Protein AF-A0A7K2WKW1-F1 (afdb_monomer)

Sequence (89 aa):
MTDGPPAVGDTVHDPARDRVGVVMGGVGPYLQLRPLGGGREWDADPNRVRPLTPAELLSARVSEANARSRTGLGLHESSAVLSDDRLIP

Secondary structure (DSSP, 8-state):
---SSPPTT-EEEETTTTEEEEEEEEETTEEEEEETT----EEE-TTT-EEPPHHHHHHHHHHHHHHHHHHHT-SS-------------

pLDDT: mean 78.98, std 18.61, range [37.31, 96.38]

Foldseek 3Di:
DPPDQDDQQFWKQQPVVRAIFGFNDDDPQWTWTAHPLGDDIDTGHSVRIDTDDPVVVVVSNVVSVVVVVVVVPPPDDDDPDDDDDDDDD

Nearest PDB structures (foldseek):
  8p4f-assembly1_Z  TM=8.096E-01  e=4.150E-02  Homo sapiens
  7cfd-assembly1_B  TM=7.616E-01  e=5.691E-02  Drosophila melanogaster
  8k5p-assembly1_W  TM=6.493E-01  e=1.888E-01  Saccharomyces cerevisiae S288C
  7csr-assembly1_A  TM=6.372E-01  e=4.866E-01  Mus musculus
  7csp-assembly2_B  TM=6.444E-01  e=1.038E+00  Mus musculus

Mean predicted aligned error: 11.24 Å

Structure (mmCIF, N/CA/C/O backbone):
data_AF-A0A7K2WKW1-F1
#
_entry.id   AF-A0A7K2WKW1-F1
#
loop_
_atom_site.group_PDB
_atom_site.id
_atom_site.type_symbol
_atom_site.label_atom_id
_atom_site.label_alt_id
_atom_site.label_comp_id
_atom_site.label_asym_id
_atom_site.label_entity_id
_atom_site.label_seq_id
_atom_site.pdbx_PDB_ins_code
_atom_site.Cartn_x
_atom_site.Cartn_y
_atom_site.Cartn_z
_atom_site.occupancy
_atom_site.B_iso_or_equiv
_atom_site.auth_seq_id
_atom_site.auth_comp_id
_atom_site.auth_asym_id
_atom_site.auth_atom_id
_atom_site.pdbx_PDB_model_num
ATOM 1 N N . MET A 1 1 ? -3.285 13.696 -9.263 1.00 47.97 1 MET A N 1
ATOM 2 C CA . MET A 1 1 ? -3.675 12.453 -9.958 1.00 47.97 1 MET A CA 1
ATOM 3 C C . MET A 1 1 ? -2.384 11.772 -10.345 1.00 47.97 1 MET A C 1
ATOM 5 O O . MET A 1 1 ? -1.707 12.266 -11.233 1.00 47.97 1 MET A O 1
ATOM 9 N N . THR A 1 2 ? -1.956 10.773 -9.582 1.00 54.88 2 THR A N 1
ATOM 10 C CA . THR A 1 2 ? -0.693 10.076 -9.844 1.00 54.88 2 THR A CA 1
ATOM 11 C C . THR A 1 2 ? -0.956 9.078 -10.969 1.00 54.88 2 THR A C 1
ATOM 13 O O . THR A 1 2 ? -1.447 7.984 -10.723 1.00 54.88 2 THR A O 1
ATOM 16 N N . ASP A 1 3 ? -0.740 9.504 -12.213 1.00 60.19 3 ASP A N 1
ATOM 17 C CA . ASP A 1 3 ? -0.889 8.679 -13.422 1.00 60.19 3 ASP A CA 1
ATOM 18 C C . ASP A 1 3 ? 0.401 7.873 -13.649 1.00 60.19 3 ASP A C 1
ATOM 20 O O . ASP A 1 3 ? 1.135 8.049 -14.616 1.00 60.19 3 ASP A O 1
ATOM 24 N N . GLY A 1 4 ? 0.774 7.080 -12.648 1.00 67.19 4 GLY A N 1
ATOM 25 C CA . GLY A 1 4 ? 2.020 6.328 -12.638 1.00 67.19 4 GLY A CA 1
ATOM 26 C C . GLY A 1 4 ? 1.931 5.134 -11.695 1.00 67.19 4 GLY A C 1
ATOM 27 O O . GLY A 1 4 ? 1.077 5.125 -10.803 1.00 67.19 4 GLY A O 1
ATOM 28 N N . PRO A 1 5 ? 2.779 4.111 -11.893 1.00 72.56 5 PRO A N 1
ATOM 29 C CA . PRO A 1 5 ? 2.835 2.974 -10.986 1.00 72.56 5 PRO A CA 1
ATOM 30 C C . PRO A 1 5 ? 3.089 3.461 -9.549 1.00 72.56 5 PRO A C 1
ATOM 32 O O . PRO A 1 5 ? 3.802 4.454 -9.373 1.00 72.56 5 PRO A O 1
ATOM 35 N N . PRO A 1 6 ? 2.524 2.783 -8.530 1.00 83.88 6 PRO A N 1
ATOM 36 C CA . PRO A 1 6 ? 2.706 3.162 -7.133 1.00 83.88 6 PRO A CA 1
ATOM 37 C C . PRO A 1 6 ? 4.183 3.377 -6.795 1.00 83.88 6 PRO A C 1
ATOM 39 O O . PRO A 1 6 ? 5.027 2.524 -7.084 1.00 83.88 6 PRO A O 1
ATOM 42 N N . ALA A 1 7 ? 4.492 4.522 -6.196 1.00 87.88 7 ALA A N 1
ATOM 43 C CA . ALA A 1 7 ? 5.847 4.886 -5.823 1.00 87.88 7 ALA A CA 1
ATOM 44 C C . ALA A 1 7 ? 6.231 4.263 -4.477 1.00 87.88 7 ALA A C 1
ATOM 46 O O . ALA A 1 7 ? 5.383 3.918 -3.656 1.00 87.88 7 ALA A O 1
ATOM 47 N N . VAL A 1 8 ? 7.536 4.156 -4.217 1.00 92.19 8 VAL A N 1
ATOM 48 C CA . VAL A 1 8 ? 8.036 3.763 -2.893 1.00 92.19 8 VAL A CA 1
ATOM 49 C C . VAL A 1 8 ? 7.490 4.718 -1.829 1.00 92.19 8 VAL A C 1
ATOM 51 O O . VAL A 1 8 ? 7.587 5.935 -1.967 1.00 92.19 8 VAL A O 1
ATOM 54 N N . GLY A 1 9 ? 6.925 4.154 -0.763 1.00 91.50 9 GLY A N 1
ATOM 55 C CA . GLY A 1 9 ? 6.233 4.879 0.301 1.00 91.50 9 GLY A CA 1
ATOM 56 C C . GLY A 1 9 ? 4.717 4.981 0.116 1.00 91.50 9 GLY A C 1
ATOM 57 O O . GLY A 1 9 ? 4.015 5.229 1.102 1.00 91.50 9 GLY A O 1
ATOM 58 N N . ASP A 1 10 ? 4.188 4.727 -1.086 1.00 91.50 10 ASP A N 1
ATOM 59 C CA . ASP A 1 10 ? 2.744 4.699 -1.305 1.00 91.50 10 ASP A CA 1
ATOM 60 C C . ASP A 1 10 ? 2.111 3.530 -0.557 1.00 91.50 10 ASP A C 1
ATOM 62 O O . ASP A 1 10 ? 2.670 2.436 -0.452 1.00 91.50 10 ASP A O 1
ATOM 66 N N . THR A 1 11 ? 0.914 3.761 -0.024 1.00 94.00 11 THR A N 1
ATOM 67 C CA . THR A 1 11 ? 0.121 2.700 0.594 1.00 94.00 11 THR A CA 1
ATOM 68 C C . THR A 1 11 ? -0.907 2.196 -0.406 1.00 94.00 11 THR A C 1
ATOM 70 O O . THR A 1 11 ? -1.728 2.963 -0.917 1.00 94.00 11 THR A O 1
ATOM 73 N N . VAL A 1 12 ? -0.875 0.894 -0.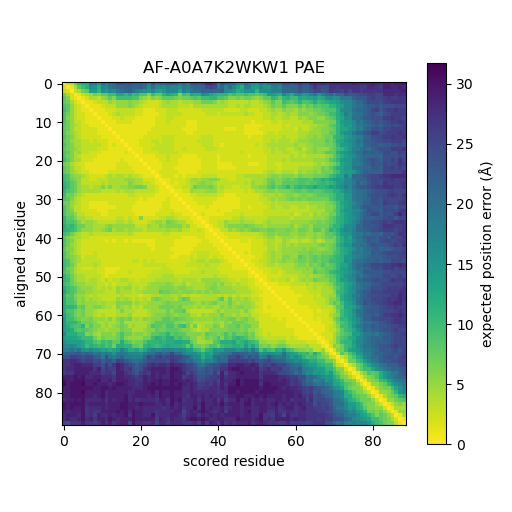662 1.00 94.62 12 VAL A N 1
ATOM 74 C CA . VAL A 1 12 ? -1.726 0.223 -1.641 1.00 94.62 12 VAL A CA 1
ATOM 75 C C . VAL A 1 12 ? -2.497 -0.924 -0.999 1.00 94.62 12 VAL A C 1
ATOM 77 O O . VAL A 1 12 ? -2.054 -1.539 -0.027 1.00 94.62 12 VAL A O 1
ATOM 80 N N . HIS A 1 13 ? -3.663 -1.222 -1.559 1.00 95.00 13 HIS A N 1
ATOM 81 C CA . HIS A 1 13 ? -4.423 -2.426 -1.266 1.00 95.00 13 HIS A CA 1
ATOM 82 C C . HIS A 1 13 ? -4.100 -3.502 -2.308 1.00 95.00 13 HIS A C 1
ATOM 84 O O . HIS A 1 13 ? -4.239 -3.257 -3.508 1.00 95.00 13 HIS A O 1
ATOM 90 N N . ASP A 1 14 ? -3.688 -4.682 -1.845 1.00 95.00 14 ASP A N 1
ATOM 91 C CA . ASP A 1 14 ? -3.499 -5.892 -2.646 1.00 95.00 14 ASP A CA 1
ATOM 92 C C . ASP A 1 14 ? -4.760 -6.772 -2.535 1.00 95.00 14 ASP A C 1
ATOM 94 O O . ASP A 1 14 ? -4.912 -7.501 -1.548 1.00 95.00 14 ASP A O 1
ATOM 98 N N . PRO A 1 15 ? -5.669 -6.741 -3.528 1.00 93.69 15 PRO A N 1
ATOM 99 C CA . PRO A 1 15 ? -6.893 -7.535 -3.498 1.00 93.69 15 PRO A CA 1
ATOM 100 C C . PRO A 1 15 ? -6.634 -9.039 -3.631 1.00 93.69 15 PRO A C 1
ATOM 102 O O . PRO A 1 15 ? -7.491 -9.826 -3.249 1.00 93.69 15 PRO A O 1
ATOM 105 N N . ALA A 1 16 ? -5.469 -9.472 -4.132 1.00 92.88 16 ALA A N 1
ATOM 106 C CA . ALA A 1 16 ? -5.153 -10.899 -4.216 1.00 92.88 16 ALA A CA 1
ATOM 107 C C . ALA A 1 16 ? -4.928 -11.522 -2.830 1.00 92.88 16 ALA A C 1
ATOM 109 O O . ALA A 1 16 ? -5.016 -12.739 -2.674 1.00 92.88 16 ALA A O 1
ATOM 110 N N . ARG A 1 17 ? -4.614 -10.690 -1.831 1.00 90.06 17 ARG A N 1
ATOM 111 C CA . ARG A 1 17 ? -4.369 -11.107 -0.447 1.00 90.06 17 ARG A CA 1
ATOM 112 C C . ARG A 1 17 ? -5.325 -10.477 0.556 1.00 90.06 17 ARG A C 1
ATOM 114 O O . ARG A 1 17 ? -5.219 -10.820 1.726 1.00 90.06 17 ARG A O 1
ATOM 121 N N . ASP A 1 18 ? -6.198 -9.579 0.102 1.00 92.12 18 ASP A N 1
ATOM 122 C CA . ASP A 1 18 ? -7.075 -8.744 0.930 1.00 92.12 18 ASP A CA 1
ATOM 123 C C . ASP A 1 18 ? -6.298 -8.003 2.034 1.00 92.12 18 ASP A C 1
ATOM 125 O O . ASP A 1 18 ? -6.611 -8.051 3.222 1.00 92.12 18 ASP A O 1
ATOM 129 N N . ARG A 1 19 ? -5.169 -7.390 1.649 1.00 92.00 19 ARG A N 1
ATOM 130 C CA . ARG A 1 19 ? -4.217 -6.779 2.591 1.00 92.00 19 ARG A CA 1
ATOM 131 C C . ARG A 1 19 ? -3.738 -5.418 2.122 1.00 92.00 19 ARG A C 1
ATOM 133 O O . ARG A 1 19 ? -3.557 -5.172 0.933 1.00 92.00 19 ARG A O 1
ATOM 140 N N . VAL A 1 20 ? -3.463 -4.545 3.089 1.00 94.00 20 VAL A N 1
ATOM 141 C CA . VAL A 1 20 ? -2.881 -3.219 2.862 1.00 94.00 20 VAL A CA 1
ATOM 142 C C . VAL A 1 20 ? -1.387 -3.238 3.168 1.00 94.00 20 VAL A C 1
ATOM 144 O O . VAL A 1 20 ? -0.967 -3.738 4.216 1.00 94.00 20 VAL A O 1
ATOM 147 N N . GLY A 1 21 ? -0.586 -2.667 2.270 1.00 95.12 21 GLY A N 1
ATOM 148 C CA . GLY A 1 21 ? 0.861 -2.573 2.425 1.00 95.12 21 GLY A CA 1
ATOM 149 C C . GLY A 1 21 ? 1.448 -1.270 1.900 1.00 95.12 21 GLY A C 1
ATOM 150 O O . GLY A 1 21 ? 0.839 -0.573 1.092 1.00 95.12 21 GLY A O 1
ATOM 151 N N . VAL A 1 22 ? 2.646 -0.953 2.378 1.00 95.44 22 VAL A N 1
ATOM 152 C CA . VAL A 1 22 ? 3.484 0.145 1.891 1.00 95.44 22 VAL A CA 1
ATOM 153 C C . VAL A 1 22 ? 4.437 -0.402 0.839 1.00 95.44 22 VAL A C 1
ATOM 155 O O . VAL A 1 22 ? 5.073 -1.432 1.068 1.00 95.44 22 VAL A O 1
ATOM 158 N N . VAL A 1 23 ? 4.546 0.284 -0.295 1.00 95.69 23 VAL A N 1
ATOM 159 C CA . VAL A 1 23 ? 5.504 -0.046 -1.353 1.00 95.69 23 VAL A CA 1
ATOM 160 C C . VAL A 1 23 ? 6.916 0.232 -0.847 1.00 95.69 23 VAL A C 1
ATOM 162 O O . VAL A 1 23 ? 7.256 1.368 -0.526 1.00 95.69 23 VAL A O 1
ATOM 165 N N . MET A 1 24 ? 7.748 -0.802 -0.785 1.00 95.44 24 MET A N 1
ATOM 166 C CA . MET A 1 24 ? 9.154 -0.701 -0.378 1.00 95.44 24 MET A CA 1
ATOM 167 C C . MET A 1 24 ? 10.096 -0.557 -1.578 1.00 95.44 24 MET A C 1
ATOM 169 O O . MET A 1 24 ? 11.193 -0.023 -1.442 1.00 95.44 24 MET A O 1
ATOM 173 N N . GLY A 1 25 ? 9.668 -1.017 -2.754 1.00 93.25 25 GLY A N 1
ATOM 174 C CA . GLY A 1 25 ? 10.473 -1.069 -3.970 1.00 93.25 25 GLY A CA 1
ATOM 175 C C . GLY A 1 25 ? 9.886 -2.044 -4.985 1.00 93.25 25 GLY A C 1
ATOM 176 O O . GLY A 1 25 ? 8.773 -2.541 -4.810 1.00 93.25 25 GLY A O 1
ATOM 177 N N . GLY A 1 26 ? 10.652 -2.330 -6.036 1.00 92.94 26 GLY A N 1
ATOM 178 C CA . GLY A 1 26 ? 10.339 -3.367 -7.018 1.00 92.94 26 GLY A CA 1
ATOM 179 C C . GLY A 1 26 ? 11.416 -4.449 -7.047 1.00 92.94 26 GLY A C 1
ATOM 180 O O . GLY A 1 26 ? 12.604 -4.145 -6.933 1.00 92.94 26 GLY A O 1
ATOM 181 N N . VAL A 1 27 ? 11.002 -5.703 -7.224 1.00 90.62 27 VAL A N 1
ATOM 182 C CA . VAL A 1 27 ? 11.878 -6.860 -7.441 1.00 90.62 27 VAL A CA 1
ATOM 183 C C . VAL A 1 27 ? 11.415 -7.572 -8.710 1.00 90.62 27 VAL A C 1
ATOM 185 O O . VAL A 1 27 ? 10.364 -8.215 -8.745 1.00 90.62 27 VAL A O 1
ATOM 188 N N . GLY A 1 28 ? 12.194 -7.437 -9.786 1.00 90.00 28 GLY A N 1
ATOM 189 C CA . GLY A 1 28 ? 11.777 -7.913 -11.106 1.00 90.00 28 GLY A CA 1
ATOM 190 C C . GLY A 1 28 ? 10.460 -7.245 -11.542 1.00 90.00 28 GLY A C 1
ATOM 191 O O . GLY A 1 28 ? 10.368 -6.021 -11.471 1.00 90.00 28 GLY A O 1
ATOM 192 N N . PRO A 1 29 ? 9.441 -8.005 -11.988 1.00 91.50 29 PRO A N 1
ATOM 193 C CA . PRO A 1 29 ? 8.157 -7.443 -12.410 1.00 91.50 29 PRO A CA 1
ATOM 194 C C . PRO A 1 29 ? 7.202 -7.128 -11.244 1.00 91.50 29 PRO A C 1
A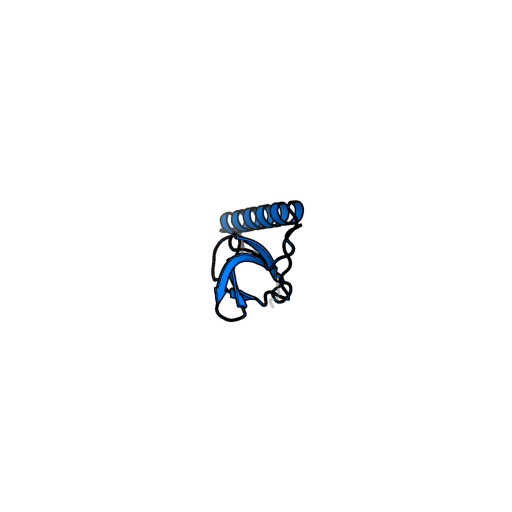TOM 196 O O . PRO A 1 29 ? 6.093 -6.658 -11.489 1.00 91.50 29 PRO A O 1
ATOM 199 N N . TYR A 1 30 ? 7.589 -7.413 -9.996 1.00 94.06 30 TYR A N 1
ATOM 200 C CA . TYR A 1 30 ? 6.712 -7.304 -8.831 1.00 94.06 30 TYR A CA 1
ATOM 201 C C . TYR A 1 30 ? 7.072 -6.118 -7.939 1.00 94.06 30 TYR A C 1
ATOM 203 O O . TYR A 1 30 ? 8.232 -5.718 -7.839 1.00 94.06 30 TYR A O 1
ATOM 211 N N . LEU A 1 31 ? 6.068 -5.589 -7.242 1.00 94.25 31 LEU A N 1
ATOM 212 C CA . LEU A 1 31 ? 6.255 -4.662 -6.132 1.00 94.25 31 LEU A CA 1
ATOM 213 C C . LEU A 1 31 ? 6.505 -5.444 -4.848 1.00 94.25 31 LEU A C 1
ATOM 215 O O . LEU A 1 31 ? 5.795 -6.407 -4.563 1.00 94.25 31 LEU A O 1
ATOM 219 N N . GLN A 1 32 ? 7.451 -4.978 -4.043 1.00 96.38 32 GLN A N 1
ATOM 220 C CA . GLN A 1 32 ? 7.654 -5.473 -2.691 1.00 96.38 32 GLN A CA 1
ATOM 221 C C . GLN A 1 32 ? 6.834 -4.620 -1.720 1.00 96.38 32 GLN A C 1
ATOM 223 O O . GLN A 1 32 ? 7.060 -3.414 -1.598 1.00 96.38 32 GLN A O 1
ATOM 228 N N . LEU A 1 33 ? 5.877 -5.239 -1.032 1.00 96.38 33 LEU A N 1
ATOM 229 C CA . LEU A 1 33 ? 4.994 -4.585 -0.070 1.00 96.38 33 LEU A CA 1
ATOM 230 C C . LEU A 1 33 ? 5.321 -5.011 1.359 1.00 96.38 33 LEU A C 1
ATOM 232 O O . LEU A 1 33 ? 5.597 -6.181 1.624 1.00 96.38 33 LEU A O 1
ATOM 236 N N . ARG A 1 34 ? 5.223 -4.072 2.302 1.00 96.31 34 ARG A N 1
ATOM 237 C CA . ARG A 1 34 ? 5.356 -4.326 3.744 1.00 96.31 34 ARG A CA 1
ATOM 238 C C . ARG A 1 34 ? 4.058 -3.983 4.482 1.00 96.31 34 ARG A C 1
ATOM 240 O O . ARG A 1 34 ? 3.449 -2.966 4.155 1.00 96.31 34 ARG A O 1
ATOM 247 N N . PRO A 1 35 ? 3.621 -4.763 5.491 1.00 94.44 35 PRO A N 1
ATOM 248 C CA . PRO A 1 35 ? 2.395 -4.443 6.221 1.00 94.44 35 PRO A CA 1
ATOM 249 C C . PRO A 1 35 ? 2.541 -3.132 7.004 1.00 94.44 35 PRO A C 1
ATOM 251 O O . PRO A 1 35 ? 3.622 -2.841 7.520 1.00 94.44 35 PRO A O 1
ATOM 254 N N . LEU A 1 36 ? 1.446 -2.380 7.163 1.00 89.62 36 LEU A N 1
ATOM 255 C CA . LEU A 1 36 ? 1.422 -1.124 7.932 1.00 89.62 36 LEU A CA 1
ATOM 256 C C . LEU A 1 36 ? 1.880 -1.306 9.388 1.00 89.62 36 LEU A C 1
ATOM 258 O O . LEU A 1 36 ? 2.610 -0.471 9.922 1.00 89.62 36 LEU A O 1
ATOM 262 N N . GLY A 1 37 ? 1.476 -2.403 10.029 1.00 84.75 37 GLY A N 1
ATOM 263 C CA . GLY A 1 37 ? 1.877 -2.742 11.389 1.00 84.75 37 GLY A CA 1
ATOM 264 C C . GLY A 1 37 ? 3.301 -3.288 11.541 1.00 84.75 37 GLY A C 1
ATOM 265 O O . GLY A 1 37 ? 3.715 -3.531 12.677 1.00 84.75 37 GLY A O 1
ATOM 266 N N . GLY A 1 38 ? 4.041 -3.466 10.441 1.00 84.19 38 GLY A N 1
ATOM 267 C CA . GLY A 1 38 ? 5.278 -4.246 10.385 1.00 84.19 38 GLY A CA 1
ATOM 268 C C . GLY A 1 38 ? 5.025 -5.738 10.130 1.00 84.19 38 GLY A C 1
ATOM 269 O O . GLY A 1 38 ? 3.886 -6.199 10.101 1.00 84.19 38 GLY A O 1
ATOM 270 N N . GLY A 1 39 ? 6.095 -6.505 9.912 1.00 89.19 39 GLY A N 1
ATOM 271 C CA . GLY A 1 39 ? 6.027 -7.942 9.622 1.00 89.19 39 GLY A CA 1
ATOM 272 C C . GLY A 1 39 ? 6.617 -8.310 8.262 1.00 89.19 39 GLY A C 1
ATOM 273 O O . GLY A 1 39 ? 7.349 -7.527 7.657 1.00 89.19 39 GLY A O 1
ATOM 274 N N . ARG A 1 40 ? 6.325 -9.532 7.803 1.00 93.19 40 ARG A N 1
ATOM 275 C CA . ARG A 1 40 ? 6.934 -10.099 6.594 1.00 93.19 40 ARG A CA 1
ATOM 276 C C . ARG A 1 40 ? 6.427 -9.401 5.331 1.00 93.19 40 ARG A C 1
ATOM 278 O O . ARG A 1 40 ? 5.219 -9.265 5.133 1.00 93.19 40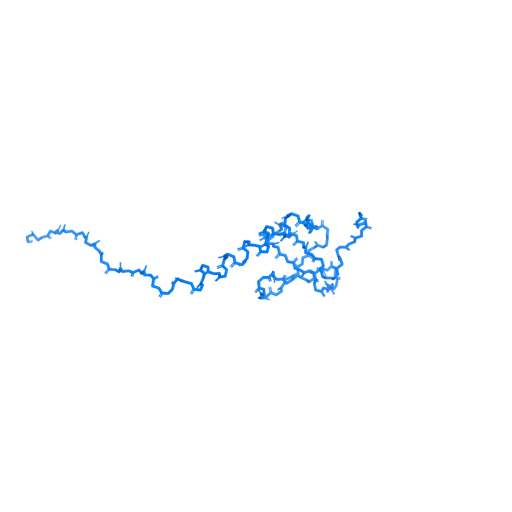 ARG A O 1
ATOM 285 N N . GLU A 1 41 ? 7.375 -9.005 4.491 1.00 95.19 41 GLU A N 1
ATOM 286 C CA . GLU A 1 41 ? 7.127 -8.448 3.162 1.00 95.19 41 GLU A CA 1
ATOM 287 C C . GLU A 1 41 ? 6.560 -9.497 2.204 1.00 95.19 41 GLU A C 1
ATOM 289 O O . GLU A 1 41 ? 6.752 -10.702 2.395 1.00 95.19 41 GLU A O 1
ATOM 294 N N . TRP A 1 42 ? 5.860 -9.041 1.170 1.00 96.19 42 TRP A N 1
ATOM 295 C CA . TRP A 1 42 ? 5.351 -9.907 0.113 1.00 96.19 42 TRP A CA 1
ATOM 296 C C . TRP A 1 42 ? 5.405 -9.234 -1.253 1.00 96.19 42 TRP A C 1
ATOM 298 O O . TRP A 1 42 ? 5.351 -8.010 -1.358 1.00 96.19 42 TRP A O 1
ATOM 308 N N . ASP A 1 43 ? 5.449 -10.065 -2.290 1.00 96.31 43 ASP A N 1
ATOM 309 C CA . ASP A 1 43 ? 5.449 -9.616 -3.677 1.00 96.31 43 ASP A CA 1
ATOM 310 C C . ASP A 1 43 ? 4.015 -9.478 -4.204 1.00 96.31 43 ASP A C 1
ATOM 312 O O . ASP A 1 43 ? 3.172 -10.375 -4.031 1.00 96.31 43 ASP A O 1
ATOM 316 N N . ALA A 1 44 ? 3.737 -8.357 -4.864 1.00 95.44 44 ALA A N 1
ATOM 317 C CA . ALA A 1 44 ? 2.447 -8.039 -5.457 1.00 95.44 44 ALA A CA 1
ATOM 318 C C . ALA A 1 44 ? 2.590 -7.614 -6.924 1.00 95.44 44 ALA A C 1
ATOM 320 O O . ALA A 1 44 ? 3.574 -6.993 -7.323 1.00 95.44 44 ALA A O 1
ATOM 321 N N . ASP A 1 45 ? 1.586 -7.954 -7.730 1.00 93.62 45 ASP A N 1
ATOM 322 C CA . ASP A 1 45 ? 1.510 -7.525 -9.126 1.00 93.62 45 ASP A CA 1
ATOM 323 C C . ASP A 1 45 ? 1.154 -6.025 -9.178 1.00 93.62 45 ASP A C 1
ATOM 325 O O . ASP A 1 45 ? 0.085 -5.650 -8.675 1.00 93.62 45 ASP A O 1
ATOM 329 N N . PRO A 1 46 ? 2.001 -5.163 -9.777 1.00 90.69 46 PRO A N 1
ATOM 330 C CA . PRO A 1 46 ? 1.737 -3.728 -9.881 1.00 90.69 46 PRO A CA 1
ATOM 331 C C . PRO A 1 46 ? 0.413 -3.399 -10.584 1.00 90.69 46 PRO A C 1
ATOM 333 O O . PRO A 1 46 ? -0.161 -2.350 -10.314 1.00 90.69 46 PRO A O 1
ATOM 336 N N . ASN A 1 47 ? -0.103 -4.289 -11.438 1.00 90.50 47 ASN A N 1
ATOM 337 C CA . ASN A 1 47 ? -1.359 -4.085 -12.167 1.00 90.50 47 ASN A CA 1
ATOM 338 C C . ASN A 1 47 ? -2.602 -4.485 -11.363 1.00 90.50 47 ASN A C 1
ATOM 340 O O . ASN A 1 47 ? -3.725 -4.223 -11.791 1.00 90.50 47 ASN A O 1
ATOM 344 N N . ARG A 1 48 ? -2.425 -5.172 -10.229 1.00 91.44 48 ARG A N 1
ATOM 345 C CA . ARG A 1 48 ? -3.533 -5.633 -9.377 1.00 91.44 48 ARG A CA 1
ATOM 346 C C . ARG A 1 48 ? -3.687 -4.811 -8.111 1.00 91.44 48 ARG A C 1
ATOM 348 O O . ARG A 1 48 ? -4.767 -4.808 -7.525 1.00 91.44 48 ARG A O 1
ATOM 355 N N . VAL A 1 49 ? -2.625 -4.142 -7.675 1.00 92.81 49 VAL A N 1
ATOM 356 C CA . VAL A 1 49 ? -2.682 -3.274 -6.503 1.00 92.81 49 VAL A CA 1
ATOM 357 C C . VAL A 1 49 ? -3.370 -1.957 -6.843 1.00 92.81 49 VAL A C 1
ATOM 359 O O . VAL A 1 49 ? -3.218 -1.425 -7.941 1.00 92.81 49 VAL A O 1
ATOM 362 N N . ARG A 1 50 ? -4.115 -1.408 -5.882 1.00 92.88 50 ARG A N 1
ATOM 363 C CA . ARG A 1 50 ? -4.726 -0.080 -6.012 1.00 92.88 50 ARG A CA 1
ATOM 364 C C . ARG A 1 50 ? -4.200 0.867 -4.935 1.00 92.88 50 ARG A C 1
ATOM 366 O O . ARG A 1 50 ? -4.166 0.464 -3.769 1.00 92.88 50 ARG A O 1
ATOM 373 N N . PRO A 1 51 ? -3.832 2.113 -5.268 1.00 89.25 51 PRO A N 1
ATOM 374 C CA . PRO A 1 51 ? -3.584 3.138 -4.264 1.00 89.25 51 PRO A CA 1
ATOM 375 C C . PRO A 1 51 ? -4.815 3.346 -3.384 1.00 89.25 51 PRO A C 1
ATOM 377 O O . PRO A 1 51 ? -5.953 3.296 -3.860 1.00 89.25 51 PRO A O 1
ATOM 380 N N . LEU A 1 52 ? -4.584 3.578 -2.097 1.00 86.88 52 LEU A N 1
ATOM 381 C CA . LEU A 1 52 ? -5.643 3.962 -1.170 1.00 86.88 52 LEU A CA 1
ATOM 382 C C . LEU A 1 52 ? -5.869 5.472 -1.231 1.00 86.88 52 LEU A C 1
ATOM 384 O O . LEU A 1 52 ? -4.928 6.261 -1.321 1.00 86.88 52 LEU A O 1
ATOM 388 N N . THR A 1 53 ? -7.128 5.886 -1.129 1.00 86.62 53 THR A N 1
ATOM 389 C CA . THR A 1 53 ? -7.465 7.291 -0.884 1.00 86.62 53 THR A CA 1
ATOM 390 C C . THR A 1 53 ? -6.998 7.719 0.517 1.00 86.62 53 THR A C 1
ATOM 392 O O . THR A 1 53 ? -6.833 6.872 1.399 1.00 86.62 53 THR A O 1
ATOM 395 N N . PRO A 1 54 ? -6.832 9.028 0.794 1.00 81.50 54 PRO A N 1
ATOM 396 C CA . PRO A 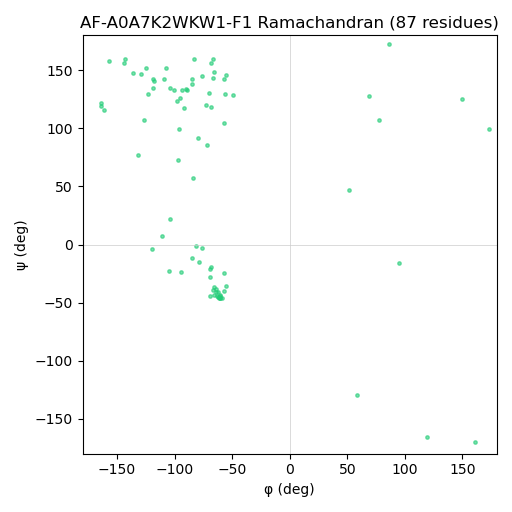1 54 ? -6.444 9.501 2.127 1.00 81.50 54 PRO A CA 1
ATOM 397 C C . PRO A 1 54 ? -7.379 9.025 3.253 1.00 81.50 54 PRO A C 1
ATOM 399 O O . PRO A 1 54 ? -6.920 8.722 4.353 1.00 81.50 54 PRO A O 1
ATOM 402 N N . ALA A 1 55 ? -8.683 8.919 2.972 1.00 85.56 55 ALA A N 1
ATOM 403 C CA . ALA A 1 55 ? -9.672 8.421 3.925 1.00 85.56 55 ALA A CA 1
ATOM 404 C C . ALA A 1 55 ? -9.500 6.918 4.203 1.00 85.56 55 ALA A C 1
ATOM 406 O O . ALA A 1 55 ? -9.502 6.500 5.362 1.00 85.56 55 ALA A O 1
ATOM 407 N N . GLU A 1 56 ? -9.291 6.109 3.160 1.00 86.88 56 GLU A N 1
ATOM 408 C CA . GLU A 1 56 ? -9.025 4.676 3.320 1.00 86.88 56 GLU A CA 1
ATOM 409 C C . GLU A 1 56 ? -7.683 4.427 4.019 1.00 86.88 56 GLU A C 1
ATOM 411 O O . GLU A 1 56 ? -7.586 3.538 4.862 1.00 86.88 56 GLU A O 1
ATOM 416 N N . LEU A 1 57 ? -6.663 5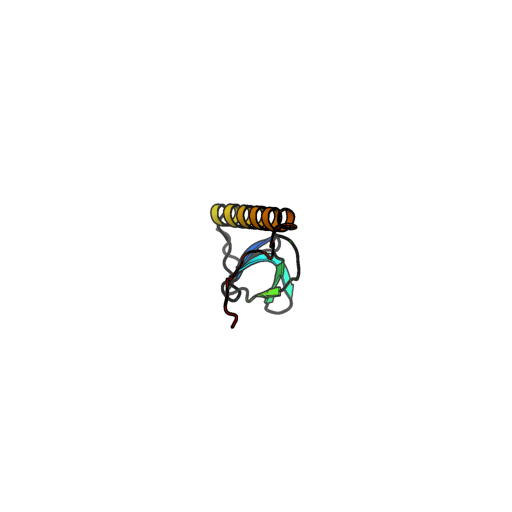.245 3.741 1.00 85.31 57 LEU A N 1
ATOM 417 C CA . LEU A 1 57 ? -5.375 5.184 4.430 1.00 85.31 57 LEU A CA 1
ATOM 418 C C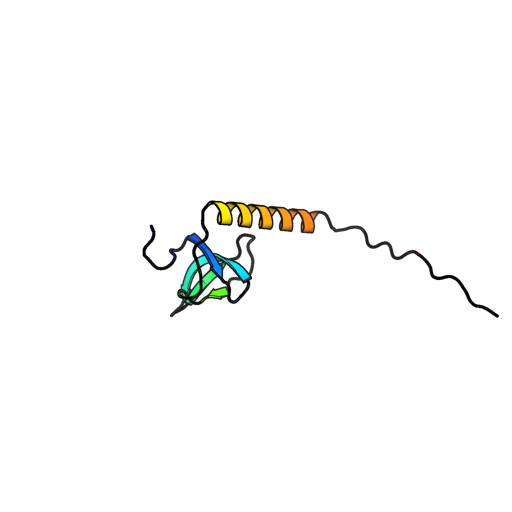 . LEU A 1 57 ? -5.528 5.446 5.932 1.00 85.31 57 LEU A C 1
ATOM 420 O O . LEU A 1 57 ? -4.967 4.711 6.748 1.00 85.31 57 LEU A O 1
ATOM 424 N N . LEU A 1 58 ? -6.284 6.482 6.307 1.00 85.75 58 LEU A N 1
ATOM 425 C CA . LEU A 1 58 ? -6.546 6.790 7.711 1.00 85.75 58 LEU A CA 1
ATOM 426 C C . LEU A 1 58 ? -7.283 5.632 8.393 1.00 85.75 58 LEU A C 1
ATOM 428 O O . LEU A 1 58 ? -6.871 5.196 9.467 1.00 85.75 58 LEU A O 1
ATOM 432 N N . SER A 1 59 ? -8.320 5.097 7.745 1.00 83.94 59 SER A N 1
ATOM 433 C CA . SER A 1 59 ? -9.072 3.943 8.244 1.00 83.94 59 SER A CA 1
ATOM 434 C C . SER A 1 59 ? -8.178 2.713 8.433 1.00 83.94 59 SER A C 1
ATOM 436 O O . SER A 1 59 ? -8.192 2.103 9.503 1.00 83.94 59 SER A O 1
ATOM 438 N N . ALA A 1 60 ? -7.325 2.398 7.453 1.00 84.69 60 ALA A N 1
ATOM 439 C CA . ALA A 1 60 ? -6.393 1.276 7.526 1.00 84.69 60 ALA A CA 1
ATOM 440 C C . ALA A 1 60 ? -5.405 1.429 8.693 1.00 84.69 60 ALA A C 1
ATOM 442 O O . ALA A 1 60 ? -5.213 0.495 9.469 1.00 84.69 60 ALA A O 1
ATOM 443 N N . ARG A 1 61 ? -4.828 2.624 8.882 1.00 84.75 61 ARG A N 1
ATOM 444 C CA . ARG A 1 61 ? -3.912 2.901 10.003 1.00 84.75 61 ARG A CA 1
ATOM 445 C C . ARG A 1 61 ? -4.600 2.800 11.364 1.00 84.75 61 ARG A C 1
ATOM 447 O O . ARG A 1 61 ? -4.013 2.257 12.297 1.00 84.75 61 ARG A O 1
ATOM 454 N N . VAL A 1 62 ? -5.831 3.299 11.481 1.00 85.88 62 VAL A N 1
ATOM 455 C CA . VAL A 1 62 ? -6.632 3.190 12.711 1.00 85.88 62 VAL A CA 1
ATOM 456 C C . VAL A 1 62 ? -6.986 1.733 12.996 1.00 85.88 62 VAL A C 1
ATOM 458 O O . VAL A 1 62 ? -6.854 1.288 14.132 1.00 85.88 62 VAL A O 1
ATOM 461 N N . SER A 1 63 ? -7.389 0.969 11.980 1.00 82.25 63 SER A N 1
ATOM 462 C CA . SER A 1 63 ? -7.706 -0.453 12.128 1.00 82.25 63 SER A CA 1
ATOM 463 C C . SER A 1 63 ? -6.496 -1.254 12.618 1.00 82.25 63 SER A C 1
ATOM 465 O O . SER A 1 63 ? -6.619 -2.027 13.567 1.00 82.25 63 SER A O 1
ATOM 467 N N . GLU A 1 64 ? -5.313 -0.998 12.054 1.00 83.75 64 GLU A N 1
ATOM 468 C CA . GLU A 1 64 ? -4.050 -1.615 12.479 1.00 83.75 64 GLU A CA 1
ATOM 469 C C . GLU A 1 64 ? -3.671 -1.240 13.916 1.00 83.75 64 GLU A C 1
ATOM 471 O O . GLU A 1 64 ? -3.302 -2.105 14.714 1.00 83.75 64 GLU A O 1
ATOM 476 N N . ALA A 1 65 ? -3.801 0.039 14.284 1.00 80.31 65 ALA A N 1
ATOM 477 C CA . ALA A 1 65 ? -3.571 0.486 15.655 1.00 80.31 65 ALA A CA 1
ATOM 478 C C . ALA A 1 65 ? -4.536 -0.203 16.635 1.00 80.31 65 ALA A C 1
ATOM 480 O O . ALA A 1 65 ? -4.103 -0.749 17.650 1.00 80.31 65 ALA A O 1
ATOM 481 N N . ASN A 1 66 ? -5.823 -0.266 16.287 1.00 82.50 66 ASN A N 1
ATOM 482 C CA . ASN A 1 66 ? -6.846 -0.944 17.076 1.00 82.50 66 ASN A CA 1
ATOM 483 C C . ASN A 1 66 ? -6.575 -2.451 17.200 1.00 82.50 66 ASN A C 1
ATOM 485 O O . ASN A 1 66 ? -6.761 -3.022 18.274 1.00 82.50 66 ASN A O 1
ATOM 489 N N . ALA A 1 67 ? -6.129 -3.109 16.127 1.00 77.56 67 ALA A N 1
ATOM 490 C CA . ALA A 1 67 ? -5.758 -4.521 16.149 1.00 77.56 67 ALA A CA 1
ATOM 491 C C . ALA A 1 67 ? -4.576 -4.772 17.094 1.00 77.56 67 ALA A C 1
ATOM 493 O O . ALA A 1 67 ? -4.655 -5.665 17.935 1.00 77.56 67 ALA A O 1
ATOM 494 N N . ARG A 1 68 ? -3.530 -3.936 17.036 1.00 73.19 68 ARG A N 1
ATOM 495 C CA . ARG A 1 68 ? -2.374 -4.031 17.941 1.00 73.19 68 ARG A CA 1
ATOM 496 C C . ARG A 1 68 ? -2.773 -3.858 19.409 1.00 73.19 68 ARG A C 1
ATOM 498 O O . ARG A 1 68 ? -2.315 -4.627 20.251 1.00 73.19 68 ARG A O 1
ATOM 505 N N . SER A 1 69 ? -3.635 -2.889 19.716 1.00 73.50 69 SER A N 1
ATOM 506 C CA . SER A 1 69 ? -4.122 -2.666 21.084 1.00 73.50 69 SER A CA 1
ATOM 507 C C . SER A 1 69 ? -4.940 -3.842 21.617 1.00 73.50 69 SER A C 1
ATOM 509 O O . SER A 1 69 ? -4.790 -4.202 22.781 1.00 73.50 69 SER A O 1
ATOM 511 N N . ARG A 1 70 ? -5.760 -4.485 20.775 1.00 69.00 70 ARG A N 1
ATOM 512 C CA . ARG A 1 70 ? -6.514 -5.687 21.172 1.00 69.00 70 ARG A CA 1
ATOM 513 C C . ARG A 1 70 ? -5.601 -6.878 21.457 1.00 69.00 70 ARG A C 1
ATOM 515 O O . ARG A 1 70 ? -5.826 -7.584 22.431 1.00 69.00 70 ARG A O 1
ATOM 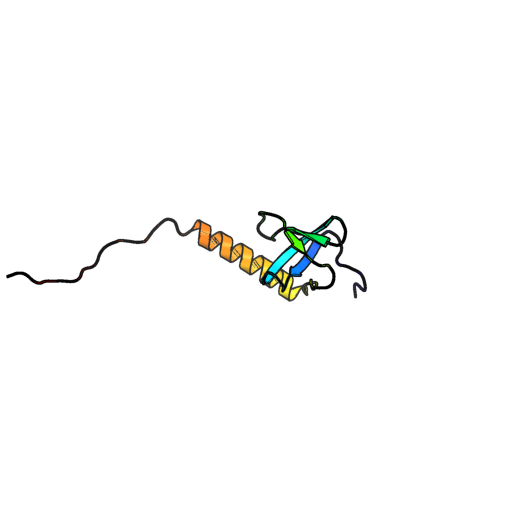522 N N . THR A 1 71 ? -4.543 -7.066 20.671 1.00 60.44 71 THR A N 1
ATOM 523 C CA . THR A 1 71 ? -3.564 -8.139 20.912 1.00 60.44 71 THR A CA 1
ATOM 524 C C . THR A 1 71 ? -2.724 -7.891 22.173 1.00 60.44 71 THR A C 1
ATOM 526 O O . THR A 1 71 ? -2.301 -8.843 22.819 1.00 60.44 71 THR A O 1
ATOM 529 N N . GLY A 1 72 ? -2.517 -6.629 22.570 1.00 55.59 72 GLY A N 1
ATOM 530 C CA . GLY A 1 72 ? -1.792 -6.264 23.796 1.00 55.59 72 GLY A CA 1
ATOM 531 C C . GLY A 1 72 ? -2.587 -6.392 25.104 1.00 55.59 72 GLY A C 1
ATOM 532 O O . GLY A 1 72 ? -1.978 -6.386 26.168 1.00 55.59 72 GLY A O 1
ATOM 533 N N . LEU A 1 73 ? -3.919 -6.517 25.045 1.00 54.94 73 LEU A N 1
ATOM 534 C CA . LEU A 1 73 ? -4.811 -6.574 26.218 1.00 54.94 73 LEU A CA 1
ATOM 535 C C . LEU A 1 73 ? -5.474 -7.951 26.432 1.00 54.94 73 LEU A C 1
ATOM 537 O O . LEU A 1 73 ? -6.330 -8.081 27.297 1.00 54.94 73 LEU A O 1
ATOM 541 N N . GLY A 1 74 ? -5.093 -8.976 25.662 1.00 47.66 74 GLY A N 1
ATOM 542 C CA . GLY A 1 74 ? -5.747 -10.295 25.654 1.00 47.66 74 GLY A CA 1
ATOM 543 C C . GLY A 1 74 ? -5.020 -11.433 26.382 1.00 47.66 74 GLY A C 1
ATOM 544 O O . GLY A 1 74 ? -5.266 -12.590 26.053 1.00 47.66 74 GLY A O 1
ATOM 545 N N . LEU A 1 75 ? -4.112 -11.160 27.330 1.00 55.72 75 LEU A N 1
ATOM 546 C CA . LEU A 1 75 ? -3.514 -12.205 28.184 1.00 55.72 75 LEU A CA 1
ATOM 547 C C . LEU A 1 75 ? -4.227 -12.298 29.537 1.00 55.72 75 LEU A C 1
ATOM 549 O O . LEU A 1 75 ? -3.719 -11.866 30.564 1.00 55.72 75 LEU A O 1
ATOM 553 N N . HIS A 1 76 ? -5.428 -12.848 29.456 1.00 49.53 76 HIS A N 1
ATOM 554 C CA . HIS A 1 76 ? -6.417 -13.274 30.451 1.00 49.53 76 HIS A CA 1
ATOM 555 C C . HIS A 1 76 ? -7.698 -13.044 29.638 1.00 49.53 76 HIS A C 1
ATOM 557 O O . HIS A 1 76 ? -7.880 -11.983 29.061 1.00 49.53 76 HIS A O 1
ATOM 563 N N . GLU A 1 77 ? -8.619 -13.966 29.421 1.00 46.47 77 GLU A N 1
ATOM 564 C CA . GLU A 1 77 ? -9.206 -14.893 30.360 1.00 46.47 77 GLU A CA 1
ATOM 565 C C . GLU A 1 77 ? -9.884 -15.962 29.487 1.00 46.47 77 GLU A C 1
ATOM 567 O O . GLU A 1 77 ? -10.733 -15.675 28.646 1.00 46.47 77 GLU A O 1
ATOM 572 N N . SER A 1 78 ? -9.491 -17.219 29.643 1.00 43.56 78 SER A N 1
ATOM 573 C CA . SER A 1 78 ? -10.335 -18.350 29.260 1.00 43.56 78 SER A CA 1
ATOM 574 C C . SER A 1 78 ? -10.311 -19.295 30.439 1.00 43.56 78 SER A C 1
ATOM 576 O O . SER A 1 78 ? -9.557 -20.262 30.507 1.00 43.56 78 SER A O 1
ATOM 578 N N . SER A 1 79 ? -11.099 -18.880 31.428 1.00 39.06 79 SER A N 1
ATOM 579 C CA . SER A 1 79 ? -11.517 -19.670 32.569 1.00 39.06 79 SER A CA 1
ATOM 580 C C . SER A 1 79 ? -12.210 -20.924 32.048 1.00 39.06 79 SER A C 1
ATOM 582 O O . SER A 1 79 ? -13.337 -20.877 31.555 1.00 39.06 79 SER A O 1
ATOM 584 N N . ALA A 1 80 ? -11.512 -22.051 32.123 1.00 52.28 80 ALA A N 1
ATOM 585 C CA . ALA A 1 80 ? -12.137 -23.355 32.052 1.00 52.28 80 ALA A CA 1
ATOM 586 C C . ALA A 1 80 ? -12.893 -23.584 33.364 1.00 52.28 80 ALA A C 1
ATOM 588 O O . ALA A 1 80 ? -12.341 -24.169 34.282 1.00 52.28 80 ALA A O 1
ATOM 589 N N . VAL A 1 81 ? -14.134 -23.106 33.462 1.00 47.41 81 VAL A N 1
ATOM 590 C CA . VAL A 1 81 ? -15.153 -23.674 34.355 1.00 47.41 81 VAL A CA 1
ATOM 591 C C . VAL A 1 81 ? -16.541 -23.226 33.913 1.00 47.41 81 VAL A C 1
ATOM 593 O O . VAL A 1 81 ? -16.866 -22.044 33.964 1.00 47.41 81 VAL A O 1
ATOM 596 N N . LEU A 1 82 ? -17.349 -24.200 33.497 1.00 42.88 82 LEU A N 1
ATOM 597 C CA . LEU A 1 82 ? -18.684 -24.534 34.018 1.00 42.88 82 LEU A CA 1
ATOM 598 C C . LEU A 1 82 ? -19.237 -25.619 33.080 1.00 42.88 82 LEU A C 1
ATOM 600 O O . LEU A 1 82 ? -19.452 -25.385 31.899 1.00 42.88 82 LEU A O 1
ATOM 604 N N . SER A 1 83 ? -19.134 -26.872 33.521 1.00 41.94 83 SER A N 1
ATOM 605 C CA . SER A 1 83 ? -20.246 -27.634 34.110 1.00 41.94 83 SER A C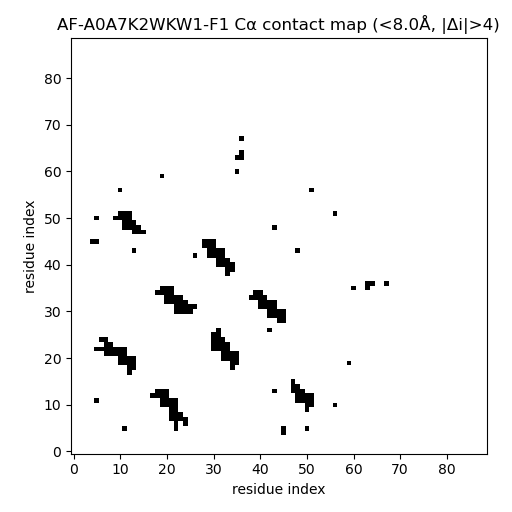A 1
ATOM 606 C C . SER A 1 83 ? -21.199 -28.149 33.044 1.00 41.94 83 SER A C 1
ATOM 608 O O . SER A 1 83 ? -22.004 -27.391 32.521 1.00 41.94 83 SER A O 1
ATOM 610 N N . ASP A 1 84 ? -21.149 -29.458 32.813 1.00 42.56 84 ASP A N 1
ATOM 611 C CA . ASP A 1 84 ? -22.386 -30.192 32.597 1.00 42.56 84 ASP A CA 1
ATOM 612 C C . ASP A 1 84 ? -22.458 -31.322 33.628 1.00 42.56 84 ASP A C 1
ATOM 614 O O . ASP A 1 84 ? -21.477 -32.010 33.928 1.00 42.56 84 ASP A O 1
ATOM 618 N N . ASP A 1 85 ? -23.613 -31.348 34.272 1.00 51.38 85 ASP A N 1
ATOM 619 C CA . ASP A 1 85 ? -23.992 -32.059 35.476 1.00 51.38 85 ASP A CA 1
ATOM 620 C C . ASP A 1 85 ? -24.550 -33.438 35.093 1.00 51.38 85 ASP A C 1
ATOM 622 O O . ASP A 1 85 ? -25.433 -33.537 34.250 1.00 51.38 85 ASP A O 1
ATOM 626 N N . ARG A 1 86 ? -24.085 -34.475 35.803 1.00 51.19 86 ARG A N 1
ATOM 627 C CA . ARG A 1 86 ? -24.722 -35.798 35.997 1.00 51.19 86 ARG A CA 1
ATOM 628 C C . ARG A 1 86 ? -24.839 -36.773 34.818 1.00 51.19 86 ARG A C 1
ATOM 630 O O . ARG A 1 86 ? -25.565 -36.554 33.863 1.00 51.19 86 ARG A O 1
ATOM 637 N N . LEU A 1 87 ? -24.369 -38.002 35.068 1.00 39.69 87 LEU A N 1
ATOM 638 C CA . LEU A 1 87 ? -25.257 -39.077 35.551 1.00 39.69 87 LEU A CA 1
ATOM 639 C C . LEU A 1 87 ? -24.436 -40.250 36.127 1.00 39.69 87 LEU A C 1
ATOM 641 O O . LEU A 1 87 ? -23.653 -40.873 35.418 1.00 39.69 87 LEU A O 1
ATOM 645 N N . ILE A 1 88 ? -24.646 -40.541 37.413 1.00 37.31 88 ILE A N 1
ATOM 646 C CA . ILE A 1 88 ? -24.400 -41.850 38.049 1.00 37.31 88 ILE A CA 1
ATOM 647 C C . ILE A 1 88 ? -25.798 -42.469 38.228 1.00 37.31 88 ILE A C 1
ATOM 649 O O . ILE A 1 88 ? -26.733 -41.735 38.574 1.00 37.31 88 ILE A O 1
ATOM 653 N N . PRO A 1 89 ? -25.989 -43.750 37.889 1.00 49.56 89 PRO A N 1
ATOM 654 C CA . PRO A 1 89 ? -25.950 -44.791 38.921 1.00 49.56 89 PRO A CA 1
ATOM 655 C C . PRO A 1 89 ? -24.785 -45.774 38.755 1.00 49.56 89 PRO A C 1
ATOM 657 O O . PRO A 1 89 ? -24.425 -46.092 37.600 1.00 49.56 89 PRO A O 1
#

Radius of gyration: 20.74 Å; Cα contacts (8 Å, |Δi|>4): 108; chains: 1; bounding box: 38×57×52 Å

Solvent-accessible surface area (backbone a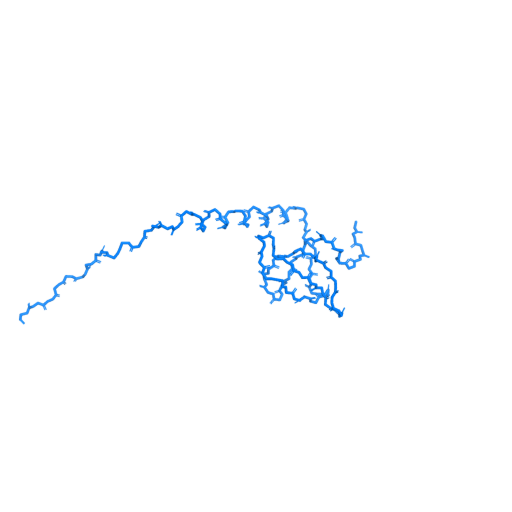toms only — not comparable to full-atom values): 5636 Å² total; per-residue (Å²): 132,82,92,60,79,86,49,70,69,39,51,29,38,33,69,95,73,75,44,59,25,29,30,72,44,70,59,86,89,25,32,33,28,31,37,81,87,58,72,80,65,47,80,40,53,68,89,64,43,40,77,52,53,75,69,54,47,51,51,51,54,51,51,46,53,52,50,53,52,54,68,73,67,58,92,67,83,84,78,88,77,81,86,85,81,86,87,83,136